Protein AF-A0A397UN87-F1 (afdb_monomer)

Structure (mmCIF, N/CA/C/O backbone):
data_AF-A0A397UN87-F1
#
_entry.id   AF-A0A397UN87-F1
#
loop_
_atom_site.group_PDB
_atom_site.id
_atom_site.type_symbol
_atom_site.label_atom_id
_atom_site.label_alt_id
_atom_site.label_comp_id
_atom_site.label_asym_id
_atom_site.label_entity_id
_atom_site.label_seq_id
_atom_site.pdbx_PDB_ins_code
_atom_site.Cartn_x
_atom_site.Cartn_y
_atom_site.Cartn_z
_atom_site.occupancy
_atom_site.B_iso_or_equiv
_atom_site.auth_seq_id
_atom_site.auth_comp_id
_atom_site.auth_asym_id
_atom_site.auth_atom_id
_atom_site.pdbx_PDB_model_num
ATOM 1 N N . ASP A 1 1 ? 19.103 18.042 12.610 1.00 87.56 1 ASP A N 1
ATOM 2 C CA . ASP A 1 1 ? 19.694 18.481 11.334 1.00 87.56 1 ASP A CA 1
ATOM 3 C C . ASP A 1 1 ? 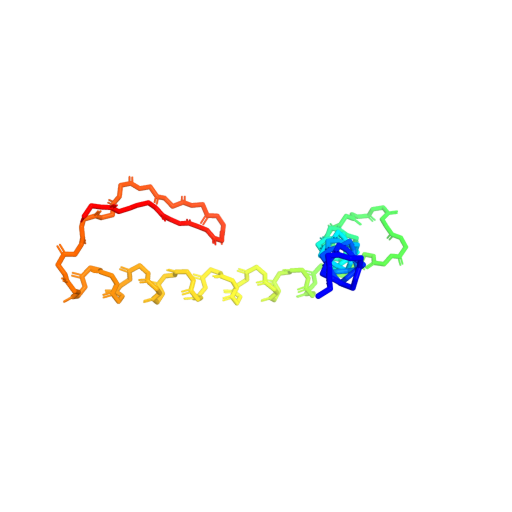18.672 18.309 10.210 1.00 87.56 1 ASP A C 1
ATOM 5 O O . ASP A 1 1 ? 18.222 17.194 9.954 1.00 87.56 1 ASP A O 1
ATOM 9 N N . LYS A 1 2 ? 18.257 19.424 9.596 1.00 95.00 2 LYS A N 1
ATOM 10 C CA . LYS A 1 2 ? 17.227 19.470 8.547 1.00 95.00 2 LYS A CA 1
ATOM 11 C C . LYS A 1 2 ? 17.681 18.761 7.267 1.00 95.00 2 LYS A C 1
ATOM 13 O O . LYS A 1 2 ? 16.854 18.132 6.613 1.00 95.00 2 LYS A O 1
ATOM 18 N N . ALA A 1 3 ? 18.976 18.808 6.943 1.00 95.88 3 ALA A N 1
ATOM 19 C CA . ALA A 1 3 ? 19.519 18.161 5.750 1.00 95.88 3 ALA A CA 1
ATOM 20 C C . ALA A 1 3 ? 19.387 16.634 5.845 1.00 95.88 3 ALA A C 1
ATOM 22 O O . ALA A 1 3 ? 18.854 15.991 4.941 1.00 95.88 3 ALA A O 1
ATOM 23 N N . LYS A 1 4 ? 19.762 16.065 6.995 1.00 97.69 4 LYS A N 1
ATOM 24 C CA . LYS A 1 4 ? 19.607 14.633 7.279 1.00 97.69 4 LYS A CA 1
ATOM 25 C C . LYS A 1 4 ? 18.142 14.173 7.224 1.00 97.69 4 LYS A C 1
ATOM 27 O O . LYS A 1 4 ? 17.854 13.124 6.655 1.00 97.69 4 LYS A O 1
ATOM 32 N N . TYR A 1 5 ? 17.208 14.958 7.769 1.00 97.88 5 TYR A N 1
ATOM 33 C CA . TYR A 1 5 ? 15.772 14.646 7.706 1.00 97.88 5 TYR A CA 1
ATOM 34 C C . TYR A 1 5 ? 15.238 14.622 6.265 1.00 97.88 5 TYR A C 1
ATOM 36 O O . TYR A 1 5 ? 14.533 13.687 5.879 1.00 97.88 5 TYR A O 1
ATOM 44 N N . LEU A 1 6 ? 15.604 15.622 5.456 1.00 98.31 6 LEU A N 1
ATOM 45 C CA . LEU A 1 6 ? 15.206 15.686 4.049 1.00 98.31 6 LEU A CA 1
ATOM 46 C C . LEU A 1 6 ? 15.776 14.510 3.253 1.00 98.31 6 LEU A C 1
ATOM 48 O O . LEU A 1 6 ? 15.043 13.888 2.491 1.00 98.31 6 LEU A O 1
ATOM 52 N N . TYR A 1 7 ? 17.043 14.155 3.484 1.00 98.31 7 TYR A N 1
ATOM 53 C CA . TYR A 1 7 ? 17.676 13.007 2.838 1.00 98.31 7 TYR A CA 1
ATOM 54 C C . TYR A 1 7 ? 16.893 11.707 3.076 1.00 98.31 7 TYR A C 1
ATOM 56 O 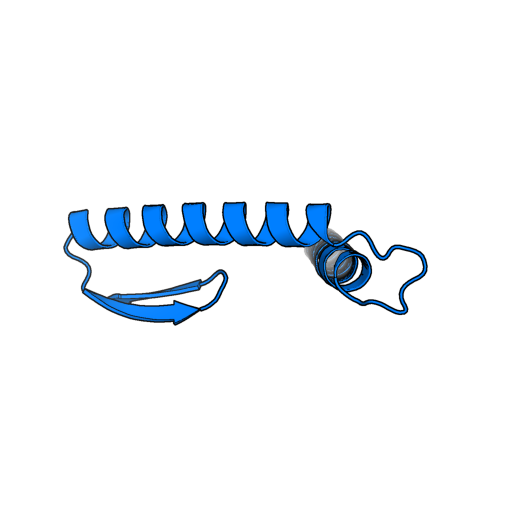O . TYR A 1 7 ? 16.513 11.031 2.120 1.00 98.31 7 TYR A O 1
ATOM 64 N N . TYR A 1 8 ? 16.585 11.376 4.336 1.00 98.38 8 TYR A N 1
ATOM 65 C CA . TYR A 1 8 ? 15.846 10.147 4.643 1.00 98.38 8 TYR A CA 1
ATOM 66 C C . TYR A 1 8 ? 14.399 10.174 4.161 1.00 98.38 8 TYR A C 1
ATOM 68 O O . TYR A 1 8 ? 13.877 9.134 3.764 1.00 98.38 8 TYR A O 1
ATOM 76 N N . THR A 1 9 ? 13.760 11.344 4.151 1.00 98.38 9 THR A N 1
ATOM 77 C CA . THR A 1 9 ? 12.414 11.496 3.587 1.00 98.38 9 THR A CA 1
ATOM 78 C C . THR A 1 9 ? 12.423 11.190 2.090 1.00 98.38 9 THR A C 1
ATOM 80 O O . THR A 1 9 ? 11.613 10.394 1.616 1.00 98.38 9 THR A O 1
ATOM 83 N N . SER A 1 10 ? 13.382 11.747 1.347 1.00 98.25 10 SER A N 1
ATOM 84 C CA . SER A 1 10 ? 13.548 11.474 -0.083 1.00 98.25 10 SER A CA 1
ATOM 85 C C . SER A 1 10 ? 13.871 10.006 -0.355 1.00 98.25 10 SER A C 1
ATOM 87 O O . SER A 1 10 ? 13.272 9.408 -1.246 1.00 98.25 10 SER A O 1
ATOM 89 N N . LEU A 1 11 ? 14.753 9.396 0.444 1.00 98.31 11 LEU A N 1
ATOM 90 C CA . LEU A 1 11 ? 15.078 7.974 0.327 1.00 98.31 11 LEU A CA 1
ATOM 91 C C . LEU A 1 11 ? 13.851 7.087 0.587 1.00 98.31 11 LEU A C 1
ATOM 93 O O . LEU A 1 11 ? 13.570 6.179 -0.191 1.00 98.31 11 LEU A O 1
ATOM 97 N N . SER A 1 12 ? 13.088 7.369 1.647 1.00 98.31 12 SER A N 1
ATOM 98 C CA . SER A 1 12 ? 11.858 6.637 1.966 1.00 98.31 12 SER A CA 1
ATOM 99 C C . SER A 1 12 ? 10.821 6.758 0.845 1.00 98.31 12 SER A C 1
ATOM 101 O O . SER A 1 12 ? 10.221 5.757 0.450 1.00 98.31 12 SER A O 1
ATOM 103 N N . ASN A 1 13 ? 10.663 7.953 0.270 1.00 98.38 13 ASN A N 1
ATOM 104 C CA . ASN A 1 13 ? 9.764 8.179 -0.859 1.00 98.38 13 ASN A CA 1
ATOM 105 C C . ASN A 1 13 ? 10.212 7.425 -2.119 1.00 98.38 13 ASN A C 1
ATOM 107 O O . ASN A 1 13 ? 9.377 6.804 -2.775 1.00 98.38 13 ASN A O 1
ATOM 111 N N . ALA A 1 14 ? 11.510 7.424 -2.433 1.00 98.38 14 ALA A N 1
ATOM 112 C CA . ALA A 1 14 ? 12.049 6.671 -3.564 1.00 98.38 14 ALA A CA 1
ATOM 113 C C . ALA A 1 14 ? 11.790 5.164 -3.405 1.00 98.38 14 ALA A C 1
ATOM 115 O O . ALA A 1 14 ? 11.274 4.522 -4.320 1.00 98.38 14 ALA A O 1
ATOM 116 N N . LEU A 1 15 ? 12.053 4.615 -2.214 1.00 98.00 15 LEU A N 1
ATOM 117 C CA . LEU A 1 15 ? 11.773 3.211 -1.904 1.00 98.00 15 LEU A CA 1
ATOM 118 C C . LEU A 1 15 ? 10.282 2.885 -2.019 1.00 98.00 15 LEU A C 1
ATOM 120 O O . LEU A 1 15 ? 9.920 1.860 -2.591 1.00 9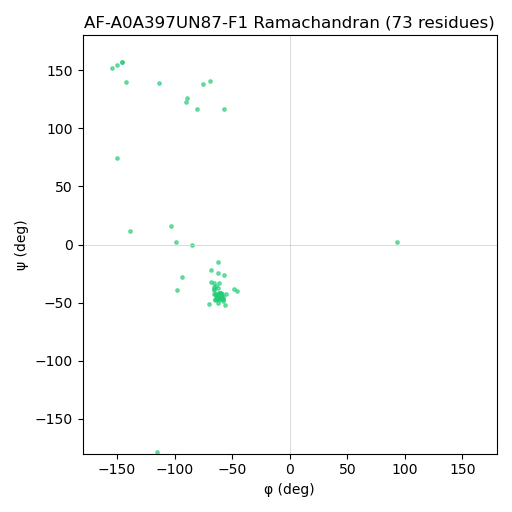8.00 15 LEU A O 1
ATOM 124 N N . LYS A 1 16 ? 9.407 3.769 -1.528 1.00 96.62 16 LYS A N 1
ATOM 125 C CA . LYS A 1 16 ? 7.954 3.602 -1.643 1.00 96.62 16 LYS A CA 1
ATOM 126 C C . LYS A 1 16 ? 7.511 3.493 -3.101 1.00 96.62 16 LYS A C 1
ATOM 128 O O . LYS A 1 16 ? 6.705 2.623 -3.419 1.00 96.62 16 LYS A O 1
ATOM 133 N N . VAL A 1 17 ? 8.025 4.360 -3.977 1.00 97.62 17 VAL A N 1
ATOM 134 C CA . VAL A 1 17 ? 7.700 4.323 -5.410 1.00 97.62 17 VAL A CA 1
ATOM 135 C C . VAL A 1 17 ? 8.154 3.000 -6.021 1.00 97.62 17 VAL A C 1
ATOM 137 O O . VAL A 1 17 ? 7.337 2.315 -6.627 1.00 97.62 17 VAL A O 1
ATOM 140 N N . VAL A 1 18 ? 9.407 2.593 -5.792 1.00 96.62 18 VAL A N 1
ATOM 141 C CA . VAL A 1 18 ? 9.951 1.334 -6.332 1.00 96.62 18 VAL A CA 1
ATOM 142 C C . VAL A 1 18 ? 9.128 0.126 -5.878 1.00 96.62 18 VAL A C 1
ATOM 144 O O . VAL A 1 18 ? 8.720 -0.686 -6.706 1.00 96.62 18 VAL A O 1
ATOM 147 N N . LEU A 1 19 ? 8.830 0.016 -4.581 1.00 93.06 19 LEU A N 1
ATOM 148 C CA . LEU A 1 19 ? 8.087 -1.123 -4.034 1.00 93.06 19 LEU A CA 1
ATOM 149 C C . LEU A 1 19 ? 6.642 -1.186 -4.550 1.00 93.06 19 LEU A C 1
ATOM 151 O O . LEU A 1 19 ? 6.153 -2.270 -4.865 1.00 93.06 19 LEU A O 1
ATOM 155 N N . ASN A 1 20 ? 5.968 -0.040 -4.685 1.00 91.56 20 ASN A N 1
ATOM 156 C CA . ASN A 1 20 ? 4.627 0.007 -5.269 1.00 91.56 20 ASN A CA 1
ATOM 157 C C . ASN A 1 20 ? 4.639 -0.386 -6.754 1.00 91.56 20 ASN A C 1
ATOM 159 O O . ASN A 1 20 ? 3.716 -1.062 -7.211 1.00 91.56 20 ASN A O 1
ATOM 163 N N . SER A 1 21 ? 5.686 -0.010 -7.494 1.00 95.44 21 SER A N 1
ATOM 164 C CA . SER A 1 21 ? 5.845 -0.408 -8.894 1.00 95.44 21 SER A CA 1
ATOM 165 C C . SER A 1 21 ? 6.053 -1.911 -9.046 1.00 95.44 21 SER A C 1
ATOM 167 O O . SER A 1 21 ? 5.452 -2.491 -9.940 1.00 95.44 21 SER A O 1
ATOM 169 N N . ILE A 1 22 ? 6.803 -2.574 -8.154 1.00 94.50 22 ILE A N 1
ATOM 170 C CA . ILE A 1 22 ? 7.002 -4.038 -8.208 1.00 94.50 22 ILE A CA 1
ATOM 171 C C . ILE A 1 22 ? 5.662 -4.784 -8.204 1.00 94.50 22 ILE A C 1
ATOM 173 O O . ILE A 1 22 ? 5.471 -5.708 -8.992 1.00 94.50 22 ILE A O 1
ATOM 177 N N . TYR A 1 23 ? 4.706 -4.366 -7.368 1.00 94.56 23 TYR A N 1
ATOM 178 C CA . TYR A 1 23 ? 3.359 -4.942 -7.402 1.00 94.56 23 TYR A CA 1
ATOM 179 C C . TYR A 1 23 ? 2.715 -4.790 -8.791 1.00 94.56 23 TYR A C 1
ATOM 181 O O . TYR A 1 23 ? 2.201 -5.768 -9.335 1.00 94.56 23 TYR A O 1
ATOM 189 N N . GLY A 1 24 ? 2.792 -3.593 -9.383 1.00 95.19 24 GLY A N 1
ATOM 190 C CA . GLY A 1 24 ? 2.290 -3.319 -10.732 1.00 95.19 24 GLY A CA 1
ATOM 191 C C . GLY A 1 24 ? 2.960 -4.175 -11.810 1.00 95.19 24 GLY A C 1
ATOM 192 O O . GLY A 1 24 ? 2.265 -4.775 -12.625 1.00 95.19 24 GLY A O 1
ATOM 193 N N . GLU A 1 25 ? 4.285 -4.308 -11.764 1.00 97.38 25 GLU A N 1
ATOM 194 C CA . GLU A 1 25 ? 5.062 -5.136 -12.693 1.00 97.38 25 GLU A CA 1
ATOM 195 C C . GLU A 1 25 ? 4.655 -6.615 -12.615 1.00 97.38 25 GLU A C 1
ATOM 197 O O . GLU A 1 25 ? 4.452 -7.257 -13.642 1.00 97.38 25 GLU A O 1
ATOM 202 N N . THR A 1 26 ? 4.423 -7.154 -11.412 1.00 97.25 26 THR A N 1
ATOM 203 C CA . THR A 1 26 ? 3.972 -8.554 -11.266 1.00 97.25 26 THR A CA 1
ATOM 204 C C . THR A 1 26 ? 2.547 -8.801 -11.773 1.00 97.25 26 THR A C 1
ATOM 206 O O . THR A 1 26 ? 2.193 -9.933 -12.102 1.00 97.25 26 THR A O 1
ATOM 209 N N . GLU A 1 27 ? 1.722 -7.758 -11.861 1.00 96.44 27 GLU A N 1
ATOM 210 C CA . GLU A 1 27 ? 0.327 -7.822 -12.307 1.00 96.44 27 GLU A CA 1
ATOM 211 C C . GLU A 1 27 ? 0.169 -7.534 -13.811 1.00 96.44 27 GLU A C 1
ATOM 213 O O . GLU A 1 27 ? -0.769 -8.023 -14.448 1.00 96.44 27 GLU A O 1
ATOM 218 N N . TYR A 1 28 ? 1.079 -6.755 -14.398 1.00 97.25 28 TYR A N 1
ATOM 219 C CA . TYR A 1 28 ? 0.987 -6.306 -15.781 1.00 97.25 28 TYR A CA 1
ATOM 220 C C . TYR A 1 28 ? 1.456 -7.380 -16.768 1.00 97.25 28 TYR A C 1
ATOM 222 O O . TYR A 1 28 ? 2.625 -7.743 -16.803 1.00 97.25 28 TYR A O 1
ATOM 230 N N . LYS A 1 29 ? 0.545 -7.855 -17.626 1.00 96.75 29 LYS A N 1
ATOM 231 C CA . LYS A 1 29 ? 0.774 -8.990 -18.545 1.00 96.75 29 LYS A CA 1
ATOM 232 C C . LYS A 1 29 ? 1.954 -8.830 -19.507 1.00 96.75 29 LYS A C 1
ATOM 234 O O . LYS A 1 29 ? 2.483 -9.837 -19.960 1.00 96.75 29 LYS A O 1
ATOM 239 N N . TYR A 1 30 ? 2.325 -7.597 -19.848 1.00 97.12 30 TYR A N 1
ATOM 240 C CA . TYR A 1 30 ? 3.433 -7.317 -20.767 1.00 97.12 30 TYR A CA 1
ATOM 241 C C . TYR A 1 30 ? 4.736 -6.955 -20.041 1.00 97.12 30 TYR A C 1
ATOM 243 O O . TYR A 1 30 ? 5.729 -6.646 -20.695 1.00 97.12 30 TYR A O 1
ATOM 251 N N . SER A 1 31 ? 4.747 -6.975 -18.704 1.00 97.00 31 SER A N 1
ATOM 252 C CA . SER A 1 31 ? 5.978 -6.811 -17.937 1.00 97.00 31 SER A CA 1
ATOM 253 C C . SER A 1 31 ? 6.870 -8.045 -18.109 1.00 97.00 31 SER A C 1
ATOM 255 O O . SER A 1 31 ? 6.366 -9.170 -18.041 1.00 97.00 31 SER A O 1
ATOM 257 N N . PRO A 1 32 ? 8.200 -7.881 -18.234 1.00 96.50 32 PRO A N 1
ATOM 258 C CA . PRO A 1 32 ? 9.129 -9.007 -18.144 1.00 96.50 32 PRO A CA 1
ATOM 259 C C . PRO A 1 32 ? 9.096 -9.693 -16.766 1.00 96.50 32 PRO A C 1
ATOM 261 O O . PRO A 1 32 ? 9.579 -10.814 -16.632 1.00 96.50 32 PRO A O 1
ATOM 264 N N . PHE A 1 33 ? 8.515 -9.045 -15.750 1.00 95.88 33 PHE A N 1
ATOM 265 C CA . PHE A 1 33 ? 8.348 -9.574 -14.397 1.00 95.88 33 PHE A CA 1
ATOM 266 C C . PHE A 1 33 ? 6.917 -10.046 -14.105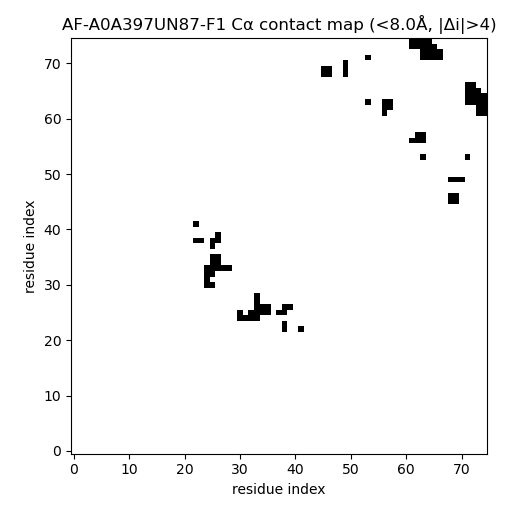 1.00 95.88 33 PHE A C 1
ATOM 268 O O . PHE A 1 33 ? 6.564 -10.237 -12.938 1.00 95.88 33 PHE A O 1
ATOM 275 N N . TYR A 1 34 ? 6.087 -10.244 -15.137 1.00 97.31 34 TYR A N 1
ATOM 276 C CA . TYR A 1 34 ? 4.709 -10.692 -14.966 1.00 97.31 34 TYR A CA 1
ATOM 277 C C . TYR A 1 34 ? 4.638 -12.020 -14.203 1.00 97.31 34 TYR A C 1
ATOM 279 O O . TYR A 1 34 ? 5.088 -13.066 -14.674 1.00 97.31 34 TYR A O 1
ATOM 287 N N . LEU A 1 35 ? 4.021 -11.981 -13.022 1.00 96.94 35 LEU A N 1
ATOM 288 C CA . LEU A 1 35 ? 3.861 -13.132 -12.146 1.00 96.94 35 LEU A CA 1
ATOM 289 C C . LEU A 1 35 ? 2.575 -12.994 -11.326 1.00 96.94 35 LEU A C 1
ATOM 291 O O . LEU A 1 35 ? 2.578 -12.732 -10.122 1.00 96.94 35 LEU A O 1
ATOM 295 N N . LYS A 1 36 ? 1.448 -13.219 -12.004 1.00 96.00 36 LYS A N 1
ATOM 296 C CA . LYS A 1 36 ? 0.089 -13.054 -11.468 1.00 96.00 36 LYS A CA 1
ATOM 297 C C . LYS A 1 36 ? -0.177 -13.708 -10.099 1.00 96.00 36 LYS A C 1
ATOM 299 O O . LYS A 1 36 ? -0.898 -13.110 -9.301 1.00 96.00 36 LYS A O 1
ATOM 304 N N . PRO A 1 37 ? 0.354 -14.903 -9.765 1.00 97.38 37 PRO A N 1
ATOM 305 C CA . PRO A 1 37 ? 0.154 -15.473 -8.431 1.00 97.38 37 PRO A CA 1
ATOM 306 C C . PRO A 1 37 ? 0.728 -14.601 -7.304 1.00 97.38 37 PRO A C 1
ATOM 308 O O . PRO A 1 37 ? 0.148 -14.548 -6.220 1.00 97.38 37 PRO A O 1
ATOM 311 N N . VAL A 1 38 ? 1.829 -13.884 -7.559 1.00 95.75 38 VAL A N 1
ATOM 312 C CA . VAL A 1 38 ? 2.451 -12.987 -6.575 1.00 95.75 38 VAL A CA 1
ATOM 313 C C . VAL A 1 38 ? 1.575 -11.766 -6.336 1.00 95.75 38 VAL A C 1
ATOM 315 O O . VAL A 1 38 ? 1.226 -11.499 -5.185 1.00 95.75 38 VAL A O 1
ATOM 318 N N . SER A 1 39 ? 1.152 -11.070 -7.395 1.00 95.06 39 SER A N 1
ATOM 319 C CA . SER A 1 39 ? 0.272 -9.906 -7.250 1.00 95.06 39 SER A CA 1
ATOM 320 C C . SER A 1 39 ? -1.039 -10.283 -6.552 1.00 95.06 39 SER A C 1
ATOM 322 O O . SER A 1 39 ? -1.450 -9.607 -5.610 1.00 95.06 39 SER A O 1
ATOM 324 N N . LEU A 1 40 ? -1.648 -11.419 -6.912 1.00 96.06 40 LEU A N 1
ATOM 325 C CA . LEU A 1 40 ? -2.859 -11.924 -6.259 1.00 96.06 40 LEU A CA 1
ATOM 326 C C . LEU A 1 40 ? -2.645 -12.226 -4.772 1.00 96.06 40 LEU A C 1
ATOM 328 O O . LEU A 1 40 ? -3.492 -11.859 -3.955 1.00 96.06 40 LEU A O 1
ATOM 332 N N . SER A 1 41 ? -1.528 -12.860 -4.408 1.00 96.81 41 SER A N 1
ATOM 333 C CA . SER A 1 41 ? -1.179 -13.129 -3.007 1.00 96.81 41 SER A CA 1
ATOM 334 C C . SER A 1 41 ? -1.066 -11.833 -2.194 1.00 96.81 41 SER A C 1
ATOM 336 O O . SER A 1 41 ? -1.640 -11.716 -1.102 1.00 96.81 41 SER A O 1
ATOM 338 N N . VAL A 1 42 ? -0.416 -10.811 -2.765 1.00 94.12 42 VAL A N 1
ATOM 339 C CA . VAL A 1 42 ? -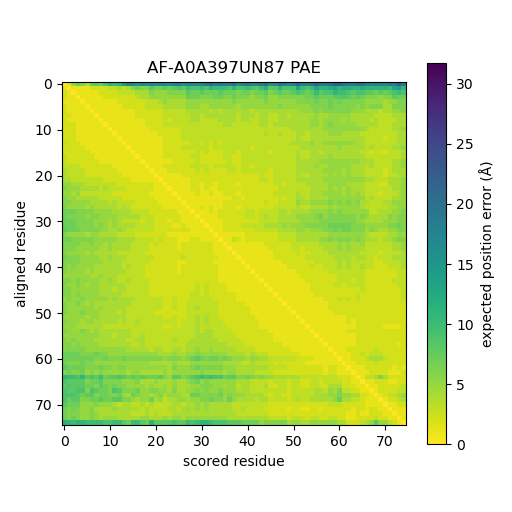0.324 -9.470 -2.170 1.00 94.12 42 VAL A CA 1
ATOM 340 C C . VAL A 1 42 ? -1.715 -8.851 -2.012 1.00 94.12 42 VAL A C 1
ATOM 342 O O . VAL A 1 42 ? -2.057 -8.389 -0.922 1.00 94.12 42 VAL A O 1
ATOM 345 N N . THR A 1 43 ? -2.563 -8.895 -3.047 1.00 95.12 43 THR A N 1
ATOM 346 C CA . THR A 1 43 ? -3.930 -8.352 -2.993 1.00 95.12 43 THR A CA 1
ATOM 347 C C . THR A 1 43 ? -4.786 -9.041 -1.926 1.00 95.12 43 THR A C 1
ATOM 349 O O . THR A 1 43 ? -5.517 -8.374 -1.189 1.00 95.12 43 THR A O 1
ATOM 352 N N . VAL A 1 44 ? -4.726 -10.372 -1.827 1.00 96.88 44 VAL A N 1
ATOM 353 C CA . VAL A 1 44 ? -5.483 -11.144 -0.827 1.00 96.88 44 VAL A CA 1
ATOM 354 C C . VAL A 1 44 ? -5.034 -10.773 0.583 1.00 96.88 44 VAL A C 1
ATOM 356 O O . VAL A 1 44 ? -5.875 -10.500 1.445 1.00 96.88 44 VAL A O 1
ATOM 359 N N . SER A 1 45 ? -3.722 -10.684 0.802 1.00 95.75 45 SER A N 1
ATOM 360 C CA . SER A 1 45 ? -3.142 -10.295 2.089 1.00 95.75 45 SER A CA 1
ATOM 361 C C . SER A 1 45 ? -3.544 -8.872 2.488 1.00 95.75 45 SER A C 1
ATOM 363 O O . SER A 1 45 ? -4.015 -8.653 3.606 1.00 95.75 45 SER A O 1
ATOM 365 N N . ALA A 1 46 ? -3.465 -7.914 1.559 1.00 94.94 46 ALA A N 1
ATOM 366 C CA . ALA A 1 46 ? -3.887 -6.532 1.787 1.00 94.94 46 ALA A CA 1
ATOM 367 C C . ALA A 1 46 ? -5.379 -6.437 2.158 1.00 94.94 46 ALA A C 1
ATOM 369 O O . ALA A 1 46 ? -5.736 -5.806 3.155 1.00 94.94 46 ALA A O 1
ATOM 370 N N . ARG A 1 47 ? -6.253 -7.142 1.424 1.00 96.38 47 ARG A N 1
ATOM 371 C CA . ARG A 1 47 ? -7.699 -7.195 1.710 1.00 96.38 47 ARG A CA 1
ATOM 372 C C . ARG A 1 47 ? -8.020 -7.850 3.053 1.00 96.38 47 ARG A C 1
ATOM 374 O O . ARG A 1 47 ? -8.971 -7.447 3.719 1.00 96.38 47 ARG A O 1
ATOM 381 N N . SER A 1 48 ? -7.266 -8.871 3.451 1.00 97.12 48 SER A N 1
ATOM 382 C CA . SER A 1 48 ? -7.403 -9.490 4.774 1.00 97.12 48 SER A CA 1
ATOM 383 C C . SER A 1 48 ? -7.058 -8.486 5.878 1.00 97.12 48 SER A C 1
ATOM 385 O O . SER A 1 48 ? -7.834 -8.300 6.816 1.00 97.12 48 SER A O 1
ATOM 387 N N . ASN A 1 49 ? -5.948 -7.763 5.723 1.00 97.00 49 ASN A N 1
ATOM 388 C CA . ASN A 1 49 ? -5.490 -6.784 6.705 1.00 97.00 49 ASN A CA 1
ATOM 389 C C . ASN A 1 49 ? -6.452 -5.597 6.848 1.00 97.00 49 ASN A C 1
ATOM 391 O O . ASN A 1 49 ? -6.840 -5.275 7.971 1.00 97.00 49 ASN A O 1
ATOM 395 N N . ILE A 1 50 ? -6.910 -4.994 5.743 1.00 96.81 50 ILE A N 1
ATOM 396 C CA . ILE A 1 50 ? -7.822 -3.838 5.806 1.00 96.81 50 ILE A CA 1
ATOM 397 C C . ILE A 1 50 ? -9.150 -4.202 6.485 1.00 96.81 50 ILE A C 1
ATOM 399 O O . ILE A 1 50 ? -9.666 -3.432 7.291 1.00 96.81 50 ILE A O 1
ATOM 403 N N . ARG A 1 51 ? -9.675 -5.415 6.249 1.00 96.44 51 ARG A N 1
ATOM 404 C CA . ARG A 1 51 ? -10.896 -5.902 6.911 1.00 96.44 51 ARG A CA 1
ATOM 405 C C . ARG A 1 51 ? -10.712 -6.037 8.418 1.00 96.44 51 ARG A C 1
ATOM 407 O O . ARG A 1 51 ? -11.580 -5.588 9.162 1.00 96.44 51 ARG A O 1
ATOM 414 N N . LYS A 1 52 ? -9.577 -6.585 8.864 1.00 97.38 52 LYS A N 1
ATOM 415 C CA . LYS A 1 52 ? -9.245 -6.684 10.295 1.00 97.38 52 LYS A CA 1
ATOM 416 C C . LYS A 1 52 ? -9.137 -5.302 10.943 1.00 97.38 52 LYS A C 1
ATOM 418 O O . LYS A 1 52 ? -9.645 -5.107 12.042 1.00 97.38 52 LYS A O 1
ATOM 423 N N . MET A 1 53 ? -8.525 -4.333 10.260 1.00 97.25 53 MET A N 1
ATOM 424 C CA . MET A 1 53 ? -8.418 -2.955 10.758 1.00 97.25 53 MET A CA 1
ATOM 425 C C . MET A 1 53 ? -9.785 -2.261 10.849 1.00 97.25 53 MET A C 1
ATOM 427 O O . MET A 1 53 ? -10.081 -1.620 11.854 1.00 97.25 53 MET A O 1
ATOM 431 N N . ILE A 1 54 ? -10.640 -2.432 9.837 1.00 97.00 54 ILE A N 1
ATOM 432 C CA . ILE A 1 54 ? -12.018 -1.918 9.823 1.00 97.00 54 ILE A CA 1
ATOM 433 C C . ILE A 1 54 ? -12.839 -2.529 10.964 1.00 97.00 54 ILE A C 1
ATOM 435 O O . ILE A 1 54 ? -13.563 -1.818 11.661 1.00 97.00 54 ILE A O 1
ATOM 439 N N . GLU A 1 55 ? -12.729 -3.840 11.181 1.00 97.12 55 GLU A N 1
ATOM 440 C CA . GLU A 1 55 ? -13.410 -4.527 12.280 1.00 97.12 55 GLU A CA 1
ATOM 441 C C . GLU A 1 55 ? -12.921 -4.023 13.642 1.00 97.12 55 GLU A C 1
ATOM 443 O 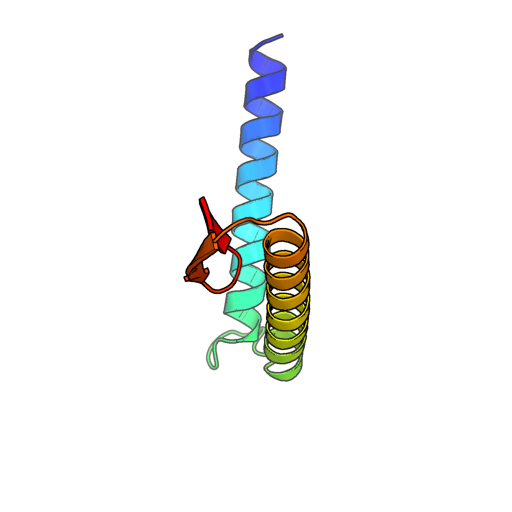O . GLU A 1 55 ? -13.730 -3.740 14.525 1.00 97.12 55 GLU A O 1
ATOM 448 N N . PHE A 1 56 ? -11.607 -3.851 13.799 1.00 97.31 56 PHE A N 1
ATOM 449 C CA . PHE A 1 56 ? -11.018 -3.271 15.000 1.00 97.31 56 PHE A CA 1
ATOM 450 C C . PHE A 1 56 ? -11.563 -1.863 15.279 1.00 97.31 56 PHE A C 1
ATOM 452 O O . PHE A 1 56 ? -11.990 -1.587 16.399 1.00 97.31 56 PHE A O 1
ATOM 459 N N . ALA A 1 57 ? -11.612 -0.994 14.267 1.00 97.38 57 ALA A N 1
ATOM 460 C CA . ALA A 1 57 ? -12.152 0.355 14.408 1.00 97.38 57 ALA A CA 1
ATOM 461 C C . ALA A 1 57 ? -13.643 0.339 14.798 1.00 97.38 57 ALA A C 1
ATOM 463 O O . ALA A 1 57 ? -14.041 1.028 15.736 1.00 97.38 57 ALA A O 1
ATOM 464 N N . ARG A 1 58 ? -14.458 -0.525 14.176 1.00 96.62 58 ARG A N 1
ATOM 465 C CA . ARG A 1 58 ? -15.873 -0.706 14.554 1.00 96.62 58 ARG A CA 1
ATOM 466 C C . ARG A 1 58 ? -16.038 -1.172 15.999 1.00 96.62 58 ARG A C 1
ATOM 468 O O . ARG A 1 58 ? -16.881 -0.642 16.712 1.00 96.62 58 ARG A O 1
ATOM 475 N N . LYS A 1 59 ? -15.208 -2.115 16.462 1.00 97.88 59 LYS A N 1
ATOM 476 C CA . LYS A 1 59 ? -15.205 -2.579 17.865 1.00 97.88 59 LYS A CA 1
ATOM 477 C C . LYS A 1 59 ? -14.845 -1.474 18.859 1.00 97.88 59 LYS A C 1
ATOM 479 O O . LYS A 1 59 ? -15.227 -1.558 20.020 1.00 97.88 59 LYS A O 1
ATOM 484 N N . LYS A 1 60 ? -14.119 -0.445 18.419 1.00 97.31 60 LYS A N 1
ATOM 485 C CA . LYS A 1 60 ? -13.807 0.752 19.212 1.00 97.31 60 LYS A CA 1
ATOM 486 C C . LYS A 1 60 ? -14.908 1.819 19.173 1.00 97.31 60 LYS A C 1
ATOM 488 O O . LYS A 1 60 ? -14.758 2.837 19.835 1.00 97.31 60 LYS A O 1
ATOM 493 N N . GLY A 1 61 ? -16.003 1.580 18.450 1.00 97.12 61 GLY A N 1
ATOM 494 C CA . GLY A 1 61 ? -17.140 2.496 18.345 1.00 97.12 61 GLY A CA 1
ATOM 495 C C . GLY A 1 61 ? -17.070 3.459 17.160 1.00 97.12 61 GLY A C 1
ATOM 496 O O . GLY A 1 61 ? -17.983 4.263 16.997 1.00 97.12 61 GLY A O 1
ATOM 497 N N . TYR A 1 62 ? -16.040 3.367 16.312 1.00 97.75 62 TYR A N 1
ATOM 498 C CA . TYR A 1 62 ? -15.921 4.232 15.140 1.00 97.75 62 TYR A CA 1
ATOM 499 C C . TYR A 1 62 ? -16.880 3.809 14.025 1.00 97.75 62 TYR A C 1
ATOM 501 O O . TYR A 1 62 ? -17.008 2.623 13.689 1.00 97.75 62 TYR A O 1
ATOM 509 N N . LYS A 1 63 ? -17.510 4.795 13.387 1.00 96.69 63 LYS A N 1
ATOM 510 C CA . LYS A 1 63 ? -18.351 4.586 12.207 1.00 96.69 63 LYS A CA 1
ATOM 511 C C . LYS A 1 63 ? -17.496 4.706 10.955 1.00 96.69 63 LYS A C 1
ATOM 513 O O . LYS A 1 63 ? -16.885 5.735 10.706 1.00 96.69 63 LYS A O 1
ATOM 518 N N . ILE A 1 64 ? -17.483 3.657 10.141 1.00 96.50 64 ILE A N 1
ATOM 519 C CA . ILE A 1 64 ? -16.709 3.612 8.893 1.00 96.50 64 ILE A CA 1
ATOM 520 C C . ILE A 1 64 ? -17.565 4.155 7.750 1.00 96.50 64 ILE A C 1
ATOM 522 O O . ILE A 1 64 ? -18.668 3.653 7.531 1.00 96.50 64 ILE A O 1
ATOM 526 N N . PHE A 1 65 ? -17.053 5.143 7.018 1.00 95.00 65 PHE A N 1
ATOM 527 C CA . PHE A 1 65 ? -17.768 5.794 5.914 1.00 95.00 65 PHE A CA 1
ATOM 528 C C . PHE A 1 65 ? -17.381 5.252 4.546 1.00 95.00 65 PHE A C 1
ATOM 530 O O . PHE A 1 65 ? -18.227 5.118 3.668 1.00 95.00 65 PHE A O 1
ATOM 537 N N . TYR A 1 66 ? -16.095 4.965 4.363 1.00 94.88 66 TYR A N 1
ATOM 538 C CA . TYR A 1 66 ? -15.533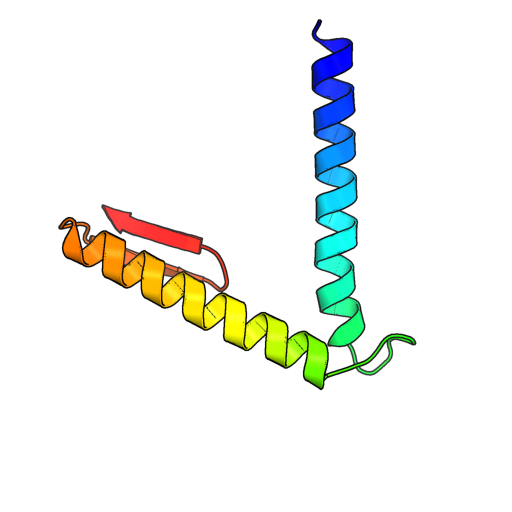 4.578 3.077 1.00 94.88 66 TYR A CA 1
ATOM 539 C C . TYR A 1 66 ? -14.275 3.740 3.280 1.00 94.88 66 TYR A C 1
ATOM 541 O O . TYR A 1 66 ? -13.573 3.907 4.279 1.00 94.88 66 TYR A O 1
ATOM 549 N N . GLY A 1 67 ? -13.981 2.863 2.324 1.00 91.50 67 GLY A N 1
ATOM 550 C CA . GLY A 1 67 ? -12.748 2.090 2.272 1.00 91.50 67 GLY A CA 1
ATOM 551 C C . GLY A 1 67 ? -12.260 1.940 0.837 1.00 91.50 67 GLY A C 1
ATOM 552 O O . GLY A 1 67 ? -13.055 1.700 -0.067 1.00 91.50 67 GLY A O 1
ATOM 553 N N . ASP A 1 68 ? -10.951 2.053 0.663 1.00 93.19 68 ASP A N 1
ATOM 554 C CA . ASP A 1 68 ? -10.201 1.705 -0.541 1.00 93.19 68 ASP A CA 1
ATOM 555 C C . ASP A 1 68 ? -9.242 0.535 -0.224 1.00 93.19 68 ASP A C 1
ATOM 557 O O . ASP A 1 68 ? -9.202 0.001 0.886 1.00 93.19 68 ASP A O 1
ATOM 561 N N . THR A 1 69 ? -8.455 0.121 -1.210 1.00 87.00 69 THR A N 1
ATOM 562 C CA . THR A 1 69 ? -7.506 -0.993 -1.208 1.00 87.00 69 THR A CA 1
ATOM 563 C C . THR A 1 69 ? -6.623 -1.052 0.040 1.00 87.00 69 THR A C 1
ATOM 565 O O . THR A 1 69 ? -6.360 -2.140 0.551 1.00 87.00 69 THR A O 1
ATOM 568 N N . ASN A 1 70 ? -6.161 0.095 0.536 1.00 88.88 70 ASN A N 1
ATOM 569 C CA . ASN A 1 70 ? -5.226 0.188 1.659 1.00 88.88 70 ASN A CA 1
ATOM 570 C C . ASN A 1 70 ? -5.557 1.314 2.655 1.00 88.88 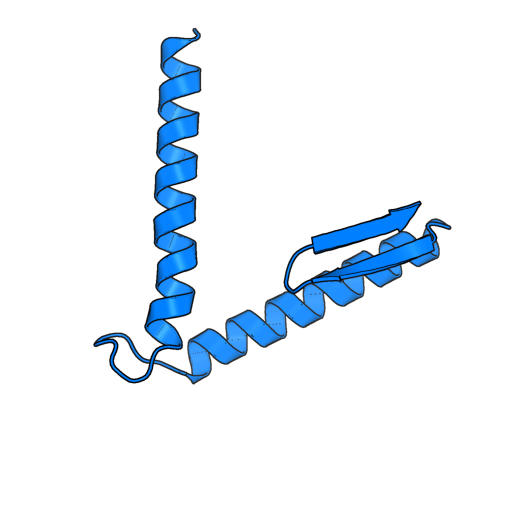70 ASN A C 1
ATOM 572 O O . ASN A 1 70 ? -4.730 1.633 3.508 1.00 88.88 70 ASN A O 1
ATOM 576 N N . SER A 1 71 ? -6.739 1.922 2.560 1.00 94.25 71 SER A N 1
ATOM 577 C CA . SER A 1 71 ? -7.151 3.017 3.441 1.00 94.25 71 SER A CA 1
ATOM 578 C C . SER A 1 71 ? -8.650 2.968 3.726 1.00 94.25 71 SER A C 1
ATOM 580 O O . SER A 1 71 ? -9.416 2.371 2.976 1.00 94.25 71 SER A O 1
ATOM 582 N N . PHE A 1 72 ? -9.082 3.564 4.835 1.00 96.38 72 PHE A N 1
ATOM 583 C CA . PHE A 1 72 ? -10.496 3.743 5.157 1.00 96.38 72 PHE A CA 1
ATOM 584 C C . PHE A 1 72 ? -10.691 5.001 6.002 1.00 96.38 72 PHE A C 1
ATOM 586 O O . PHE A 1 72 ? -9.780 5.434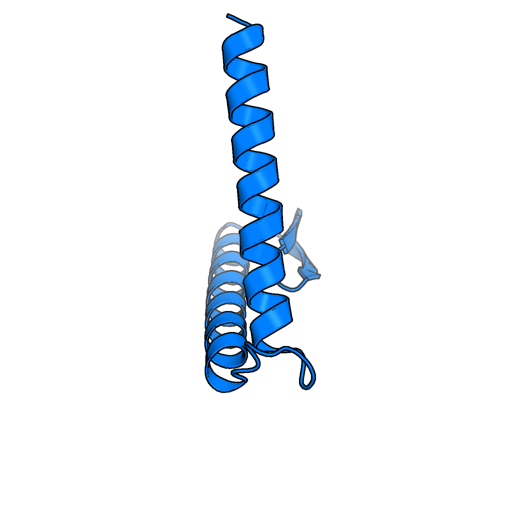 6.705 1.00 96.38 72 PHE A O 1
ATOM 593 N N . PHE A 1 73 ? -11.888 5.573 5.928 1.00 96.38 73 PHE A N 1
ATOM 594 C CA . PHE A 1 73 ? -12.267 6.804 6.618 1.00 96.38 73 PHE A CA 1
ATOM 595 C C . PHE A 1 73 ? -13.331 6.498 7.666 1.00 96.38 73 PHE A C 1
ATOM 597 O O . PHE A 1 73 ? -14.248 5.707 7.414 1.00 96.38 73 PHE A O 1
ATOM 604 N N . PHE A 1 74 ? -13.214 7.125 8.833 1.00 96.12 74 PHE A N 1
ATOM 605 C CA . PHE A 1 74 ? -14.094 6.880 9.969 1.00 96.12 74 PHE A CA 1
ATOM 606 C C . PHE A 1 74 ? -14.349 8.146 10.798 1.00 96.12 74 PHE A C 1
ATOM 608 O O . PHE A 1 74 ? -13.550 9.080 10.741 1.00 96.12 74 PHE A O 1
ATOM 615 N N . SER A 1 75 ? -15.459 8.163 11.546 1.00 92.19 75 SER A N 1
ATOM 616 C CA . SER A 1 75 ? -15.757 9.123 12.629 1.00 92.19 75 SER A CA 1
ATOM 617 C C . SER A 1 75 ? -15.776 8.426 13.967 1.00 92.19 75 SER A C 1
ATOM 619 O O . SER A 1 75 ? -16.338 7.302 13.998 1.00 92.19 75 SER A O 1
#

Mean predicted aligned error: 3.48 Å

pLDDT: mean 96.06, std 2.29, range [87.0, 98.38]

Organism: NCBI:txid44941

Secondary structure (DSSP, 8-state):
-HHHHHHHHHHHHHHHHHHHHHHHHHH-TTSTT--HHHHHHHHHHHHHHHHHHHHHHHHTTPPEEEE-SS-EEE-

Radius of gyration: 16.91 Å; Cα contacts (8 Å, |Δi|>4): 52; chains: 1; bounding box: 38×35×40 Å

Foldseek 3Di:
DVVVVVVVVVVVVVVVVVVVVLLVLCCDPPRPNPPNVVNVVVQVVQVVVVVVVVVVCVVVVWDWDDDDSRDTDTD

InterPro domains:
  IPR006134 DNA-directed DNA polymerase, family B, multifunctional domain [PF00136] (7-74)
  IPR023211 DNA polymerase, palm domain superfamily [G3DSA:3.90.1600.10] (34-74)
  IPR043502 DNA/RNA polymerase superfamily [SSF56672] (1-74)

Solvent-accessible surface area (backbone atoms only — not comparable to full-atom values): 4233 Å² total; per-residue (Å²): 112,70,68,62,53,51,51,53,51,52,51,52,51,52,52,50,54,54,58,57,46,52,46,50,35,16,55,33,85,86,36,96,60,48,37,55,72,57,33,50,52,52,53,52,51,41,51,53,50,48,51,53,53,52,51,52,42,43,76,73,70,36,48,75,78,49,74,60,80,87,49,70,44,71,90

Sequence (75 aa):
DKAKYLYYTSLSNALKVVLNSIYGETEYKYSPFYLKPVSLSVTVSARSNIRKMIEFARKKGYKIFYGDTNSFFFS

Nearest PDB structures (foldseek):
  6as7-assembly1_A  TM=9.332E-01  e=1.176E-02  Homo sapiens
  8ucw-assembly1_A  TM=8.070E-01  e=1.343E-02  Xenopus laevis
  8v6g-assembly1_A  TM=8.152E-01  e=1.752E-02  Xenopus laevis